Protein AF-A0A077DBM4-F1 (afdb_monomer_lite)

Structure (mmCIF, N/CA/C/O backbone):
data_AF-A0A077DBM4-F1
#
_entry.id   AF-A0A077DBM4-F1
#
loop_
_atom_site.group_PDB
_atom_site.id
_atom_site.type_symbol
_atom_site.label_atom_id
_atom_site.label_alt_id
_atom_site.label_comp_id
_atom_site.label_asym_id
_atom_site.label_entity_id
_atom_site.label_seq_id
_atom_site.pdbx_PDB_ins_code
_atom_site.Cartn_x
_atom_site.Cartn_y
_atom_site.Cartn_z
_atom_site.occupancy
_atom_site.B_iso_or_equiv
_atom_site.auth_seq_id
_atom_site.auth_comp_id
_atom_site.auth_asym_id
_atom_site.auth_atom_id
_atom_site.pdbx_PDB_model_num
ATOM 1 N N . MET A 1 1 ? -16.927 -3.237 23.937 1.00 49.03 1 MET A N 1
ATOM 2 C CA . MET A 1 1 ? -17.522 -3.534 22.614 1.00 49.03 1 MET A CA 1
ATOM 3 C C . MET A 1 1 ? -17.197 -2.363 21.703 1.00 49.03 1 MET A C 1
ATOM 5 O O . MET A 1 1 ? -17.452 -1.244 22.119 1.00 49.03 1 MET A O 1
ATOM 9 N N . LEU A 1 2 ? -16.592 -2.595 20.533 1.00 60.34 2 LEU A N 1
ATOM 10 C CA . LEU A 1 2 ? -16.416 -1.546 19.516 1.00 60.34 2 LEU A CA 1
ATOM 11 C C . LEU A 1 2 ? -17.793 -1.000 19.121 1.00 60.34 2 LEU A C 1
ATOM 13 O O . LEU A 1 2 ? -18.733 -1.793 18.986 1.00 60.34 2 LEU A O 1
ATOM 17 N N . SER A 1 3 ? -17.916 0.318 18.961 1.00 76.12 3 SER A N 1
ATOM 18 C CA . SER A 1 3 ? -19.178 0.924 18.536 1.00 76.12 3 SER A CA 1
ATOM 19 C C . SER A 1 3 ? -19.552 0.428 17.129 1.00 76.12 3 SER A C 1
ATOM 21 O O . SER A 1 3 ? -18.692 -0.001 16.354 1.00 76.12 3 SER A O 1
ATOM 23 N N . GLU A 1 4 ? -20.836 0.466 16.765 1.00 77.56 4 GLU A N 1
ATOM 24 C CA . GLU A 1 4 ? -21.266 0.108 15.400 1.00 77.56 4 GLU A CA 1
ATOM 25 C C . GLU A 1 4 ? -20.576 0.983 14.332 1.00 77.56 4 GLU A C 1
ATOM 27 O O . GLU A 1 4 ? -20.261 0.509 13.236 1.00 77.56 4 GLU A O 1
ATOM 32 N N . ALA A 1 5 ? -20.231 2.228 14.685 1.00 76.12 5 ALA A N 1
ATOM 33 C CA . ALA A 1 5 ? -19.431 3.114 13.847 1.00 76.12 5 ALA A CA 1
ATOM 34 C C . ALA A 1 5 ? -18.019 2.548 13.601 1.00 76.12 5 ALA A C 1
ATOM 36 O O . ALA A 1 5 ? -17.595 2.461 12.446 1.00 76.12 5 ALA A O 1
ATOM 37 N N . ASP A 1 6 ? -17.332 2.060 14.637 1.00 80.12 6 ASP A N 1
ATOM 38 C CA . ASP A 1 6 ? -15.977 1.500 14.515 1.00 80.12 6 ASP A CA 1
ATOM 39 C C . ASP A 1 6 ? -15.946 0.225 13.664 1.00 80.12 6 ASP A C 1
ATOM 41 O O . ASP A 1 6 ? -15.051 0.034 12.836 1.00 80.12 6 ASP A O 1
ATOM 45 N N . LYS A 1 7 ? -16.959 -0.642 13.807 1.00 83.75 7 LYS A N 1
ATOM 46 C CA . LYS A 1 7 ? -17.102 -1.842 12.963 1.00 83.75 7 LYS A CA 1
ATOM 47 C C . LYS A 1 7 ? -17.283 -1.470 11.491 1.00 83.75 7 LYS A C 1
ATOM 49 O O . LYS A 1 7 ? -16.699 -2.114 10.614 1.00 83.75 7 LYS A O 1
ATOM 54 N N . SER A 1 8 ? -18.064 -0.422 11.215 1.00 86.50 8 SER A N 1
ATOM 55 C CA . SER A 1 8 ? -18.288 0.065 9.851 1.00 86.50 8 SER A CA 1
ATOM 56 C C . SER A 1 8 ? -17.004 0.614 9.215 1.00 86.50 8 SER A C 1
ATOM 58 O O . SER A 1 8 ? -16.730 0.330 8.046 1.00 86.50 8 SER A O 1
ATOM 60 N N . LEU A 1 9 ? -16.177 1.328 9.987 1.00 85.81 9 LEU A N 1
ATOM 61 C CA . LEU A 1 9 ? -14.898 1.870 9.529 1.00 85.81 9 LEU A CA 1
ATOM 62 C C . LEU A 1 9 ? -13.864 0.758 9.307 1.00 85.81 9 LEU A C 1
ATOM 64 O O . LEU A 1 9 ? -13.176 0.754 8.286 1.00 85.81 9 LEU A O 1
ATOM 68 N N . LYS A 1 10 ? -13.810 -0.240 10.198 1.00 87.50 10 LYS A N 1
ATOM 69 C CA . LYS A 1 10 ? -12.949 -1.421 10.039 1.00 87.50 10 LYS A CA 1
ATOM 70 C C . LYS A 1 10 ? -13.285 -2.190 8.759 1.00 87.50 10 LYS A C 1
ATOM 72 O O . LYS A 1 10 ? -12.388 -2.556 8.001 1.00 87.50 10 LYS A O 1
ATOM 77 N N . ARG A 1 11 ? -14.578 -2.379 8.470 1.00 88.56 11 ARG A N 1
ATOM 78 C CA . ARG A 1 11 ? -15.049 -2.999 7.219 1.00 88.56 11 ARG A CA 1
ATOM 79 C C . ARG A 1 11 ? -14.641 -2.183 5.993 1.00 88.56 11 ARG A C 1
ATOM 81 O O . ARG A 1 11 ? -14.194 -2.758 5.007 1.00 88.56 11 ARG A O 1
ATOM 88 N N . GLN A 1 12 ? -14.768 -0.860 6.054 1.00 88.00 12 GLN A N 1
ATOM 89 C CA . GLN A 1 12 ? -14.339 0.028 4.973 1.00 88.00 12 GLN A CA 1
ATOM 90 C C . GLN A 1 12 ? -12.825 -0.058 4.713 1.00 88.00 12 GLN A C 1
ATOM 92 O O . GLN A 1 12 ? -12.415 -0.115 3.556 1.00 88.00 12 GLN A O 1
ATOM 97 N N . MET A 1 13 ? -11.999 -0.132 5.763 1.00 89.56 13 MET A N 1
ATOM 98 C CA . MET A 1 13 ? -10.549 -0.311 5.621 1.00 89.56 13 MET A CA 1
ATOM 99 C C . MET A 1 13 ? -10.191 -1.676 5.016 1.00 89.56 13 MET A C 1
ATOM 101 O O . MET A 1 13 ? -9.330 -1.764 4.143 1.00 89.56 13 MET A O 1
ATOM 105 N N . LEU A 1 14 ? -10.890 -2.740 5.421 1.00 86.81 14 LEU A N 1
ATOM 106 C CA . LEU A 1 14 ? -10.721 -4.070 4.833 1.00 86.81 14 LEU A CA 1
ATOM 107 C C . LEU A 1 14 ? -11.046 -4.066 3.331 1.00 86.81 14 LEU A C 1
ATOM 109 O O . LEU A 1 14 ? -10.284 -4.608 2.533 1.00 86.81 14 LEU A O 1
ATOM 113 N N . ILE A 1 15 ? -12.151 -3.420 2.945 1.00 88.00 15 ILE A N 1
ATOM 114 C CA . ILE A 1 15 ? -12.534 -3.263 1.536 1.00 88.00 15 ILE A CA 1
ATOM 115 C C . ILE A 1 15 ? -11.449 -2.498 0.776 1.00 88.00 15 ILE A C 1
ATOM 117 O O . ILE A 1 15 ? -11.085 -2.925 -0.313 1.00 88.00 15 ILE A O 1
ATOM 121 N N . LEU A 1 16 ? -10.896 -1.421 1.345 1.00 86.69 16 LEU A N 1
ATOM 122 C CA . LEU A 1 16 ? -9.796 -0.678 0.722 1.00 86.69 16 LEU A CA 1
ATOM 123 C C . LEU A 1 16 ? -8.566 -1.558 0.483 1.00 86.69 16 LEU A C 1
ATOM 125 O O . LEU A 1 16 ? -8.025 -1.535 -0.619 1.00 86.69 16 LEU A O 1
ATOM 129 N N . TYR A 1 17 ? -8.156 -2.369 1.463 1.00 86.81 17 TYR A N 1
ATOM 130 C CA . TYR A 1 17 ? -7.022 -3.279 1.291 1.00 86.81 17 TYR A CA 1
ATOM 131 C C . TYR A 1 17 ? -7.266 -4.327 0.200 1.00 86.81 17 TYR A C 1
ATOM 133 O O . TYR A 1 17 ? -6.387 -4.541 -0.632 1.00 86.81 17 TYR A O 1
ATOM 141 N N . ILE A 1 18 ? -8.444 -4.960 0.176 1.00 83.50 18 ILE A N 1
ATOM 142 C CA . ILE A 1 18 ? -8.779 -5.991 -0.822 1.00 83.50 18 ILE A CA 1
ATOM 143 C C . ILE A 1 18 ? -8.909 -5.372 -2.217 1.00 83.50 18 ILE A C 1
ATOM 145 O O . ILE A 1 18 ? -8.351 -5.885 -3.186 1.00 83.50 18 ILE A O 1
ATOM 149 N N . ALA A 1 19 ? -9.625 -4.253 -2.323 1.00 82.38 19 ALA A N 1
ATOM 150 C CA . ALA A 1 19 ? -9.863 -3.586 -3.594 1.00 82.38 19 ALA A CA 1
ATOM 151 C C . ALA A 1 19 ? -8.561 -3.022 -4.188 1.00 82.38 19 ALA A C 1
ATOM 153 O O . ALA A 1 19 ? -8.395 -3.036 -5.404 1.00 82.38 19 ALA A O 1
ATOM 154 N N . TYR A 1 20 ? -7.612 -2.596 -3.350 1.00 79.25 20 TYR A N 1
ATOM 155 C CA . TYR A 1 20 ? -6.313 -2.113 -3.814 1.00 79.25 20 TYR A CA 1
ATOM 156 C C . TYR A 1 20 ? -5.497 -3.202 -4.519 1.00 79.25 20 TYR A C 1
ATOM 158 O O . TYR A 1 20 ? -4.953 -2.944 -5.590 1.00 79.25 20 TYR A O 1
ATOM 166 N N . ILE A 1 21 ? -5.477 -4.430 -3.981 1.00 71.56 21 ILE A N 1
ATOM 167 C CA . ILE A 1 21 ? -4.794 -5.573 -4.616 1.00 71.56 21 ILE A CA 1
ATOM 168 C C . ILE A 1 21 ? -5.357 -5.827 -6.024 1.00 71.56 21 ILE A C 1
ATOM 170 O O . ILE A 1 21 ? -4.594 -6.068 -6.957 1.00 71.56 21 ILE A O 1
ATOM 174 N N . GLY A 1 22 ? -6.681 -5.737 -6.193 1.00 63.22 22 GLY A N 1
ATOM 175 C CA . GLY A 1 22 ? -7.351 -6.003 -7.471 1.00 63.22 22 GLY A CA 1
ATOM 176 C C . GLY A 1 22 ? -7.166 -4.926 -8.547 1.00 63.22 22 GLY A C 1
ATOM 177 O O . GLY A 1 22 ? -7.384 -5.210 -9.721 1.00 63.22 22 GLY A O 1
ATOM 178 N N . VAL A 1 23 ? -6.771 -3.701 -8.175 1.00 64.44 23 VAL A N 1
ATOM 179 C CA . VAL A 1 23 ? -6.746 -2.526 -9.076 1.00 64.44 23 VAL A CA 1
ATOM 180 C C . VAL A 1 23 ? -5.332 -1.971 -9.298 1.00 64.44 23 VAL A C 1
ATOM 182 O O . VAL A 1 23 ? -5.155 -0.975 -10.002 1.00 64.44 23 VAL A O 1
ATOM 185 N N . LEU A 1 24 ? -4.299 -2.647 -8.784 1.00 63.56 24 LEU A N 1
ATOM 186 C CA . LEU A 1 24 ? -2.888 -2.266 -8.953 1.00 63.56 24 LEU A CA 1
ATOM 187 C C . LEU A 1 24 ? -2.462 -2.022 -10.412 1.00 63.56 24 LEU A C 1
ATOM 189 O O . LEU A 1 24 ? -1.471 -1.342 -10.657 1.00 63.56 24 LEU A O 1
ATOM 193 N N . THR A 1 25 ? -3.221 -2.543 -11.372 1.00 53.94 25 THR A N 1
ATOM 194 C CA . THR A 1 25 ? -2.964 -2.456 -12.810 1.00 53.94 25 THR A CA 1
ATOM 195 C C . THR A 1 25 ? -3.731 -1.347 -13.540 1.00 53.94 25 THR A C 1
ATOM 197 O O . THR A 1 25 ? -3.418 -1.095 -14.699 1.00 53.94 25 THR A O 1
ATOM 200 N N . MET A 1 26 ? -4.720 -0.684 -12.918 1.00 53.81 26 MET A N 1
ATOM 201 C CA . MET A 1 26 ? -5.694 0.157 -13.649 1.00 53.81 26 MET A CA 1
ATOM 202 C C . MET A 1 26 ? -5.962 1.555 -13.060 1.00 53.81 26 MET A C 1
ATOM 204 O O . MET A 1 26 ? -6.630 2.354 -13.715 1.00 53.81 26 MET A O 1
ATOM 208 N N . GLY A 1 27 ? -5.463 1.917 -11.868 1.00 60.03 27 GLY A N 1
ATOM 209 C CA . GLY A 1 27 ? -5.709 3.280 -11.367 1.00 60.03 27 GLY A CA 1
ATOM 210 C C . GLY A 1 27 ? -5.345 3.573 -9.915 1.00 60.03 27 GLY A C 1
ATOM 211 O O . GLY A 1 27 ? -6.224 3.870 -9.103 1.00 60.03 27 GLY A O 1
ATOM 212 N N . SER A 1 28 ? -4.049 3.601 -9.595 1.00 69.75 28 SER A N 1
ATOM 213 C CA . SER A 1 28 ? -3.537 3.948 -8.256 1.00 69.75 28 SER A CA 1
ATOM 214 C C . SER A 1 28 ? -3.991 5.337 -7.769 1.00 69.75 28 SER A C 1
ATOM 216 O O . SER A 1 28 ? -4.166 5.549 -6.571 1.00 69.75 28 SER A O 1
ATOM 218 N N . PHE A 1 29 ? -4.263 6.275 -8.686 1.00 78.50 29 PHE A N 1
ATOM 219 C CA . PHE A 1 29 ? -4.735 7.627 -8.358 1.00 78.50 29 PHE A CA 1
ATOM 220 C C . PHE A 1 29 ? -6.138 7.664 -7.742 1.00 78.50 29 PHE A C 1
ATOM 222 O O . PHE A 1 29 ? -6.367 8.420 -6.800 1.00 78.50 29 PHE A O 1
ATOM 229 N N . ILE A 1 30 ? -7.074 6.839 -8.225 1.00 82.31 30 ILE A N 1
ATOM 230 C CA . ILE A 1 30 ? -8.444 6.803 -7.686 1.00 82.31 30 ILE A CA 1
ATOM 231 C C . ILE A 1 30 ? -8.406 6.330 -6.231 1.00 82.31 30 ILE A C 1
ATOM 233 O O . ILE A 1 30 ? -9.026 6.939 -5.359 1.00 82.31 30 ILE A O 1
ATOM 237 N N . PHE A 1 31 ? -7.615 5.293 -5.948 1.00 82.19 31 PHE A N 1
ATOM 238 C CA . PHE A 1 31 ? -7.416 4.793 -4.588 1.00 82.19 31 PHE A CA 1
ATOM 239 C C . PHE A 1 31 ? -6.793 5.826 -3.667 1.00 82.19 31 PHE A C 1
ATOM 241 O O . PHE A 1 31 ? -7.200 5.935 -2.513 1.00 82.19 31 PHE A O 1
ATOM 248 N N . LEU A 1 32 ? -5.848 6.608 -4.180 1.00 86.25 32 LEU A N 1
ATOM 249 C CA . LEU A 1 32 ? -5.238 7.694 -3.435 1.00 86.25 32 LEU A CA 1
ATOM 250 C C . LEU A 1 32 ? -6.295 8.731 -3.025 1.00 86.25 32 LEU A C 1
ATOM 252 O O . LEU A 1 32 ? -6.410 9.061 -1.846 1.00 86.25 32 LEU A O 1
ATOM 256 N N . ILE A 1 33 ? -7.127 9.175 -3.973 1.00 88.31 33 ILE A N 1
ATOM 257 C CA . ILE A 1 33 ? -8.221 10.127 -3.726 1.00 88.31 33 ILE A CA 1
ATOM 258 C C . ILE A 1 33 ? -9.181 9.580 -2.664 1.00 88.31 33 ILE A C 1
ATOM 260 O O . ILE A 1 33 ? -9.454 10.254 -1.667 1.00 88.31 33 ILE A O 1
ATOM 264 N N . VAL A 1 34 ? -9.658 8.343 -2.838 1.00 88.88 34 VAL A N 1
ATOM 265 C CA . VAL A 1 34 ? -10.559 7.693 -1.877 1.00 88.88 34 VAL A CA 1
ATOM 266 C C . VAL A 1 34 ? -9.901 7.596 -0.500 1.00 88.88 34 VAL A C 1
ATOM 268 O O . VAL A 1 34 ? -10.535 7.925 0.501 1.00 88.88 34 VAL A O 1
ATOM 271 N N . ALA A 1 35 ? -8.625 7.218 -0.427 1.00 89.00 35 ALA A N 1
ATOM 272 C CA . ALA A 1 35 ? -7.910 7.095 0.835 1.00 89.00 35 ALA A CA 1
ATOM 273 C C . ALA A 1 35 ? -7.786 8.438 1.570 1.00 89.00 35 ALA A C 1
ATOM 275 O O . ALA A 1 35 ? -8.009 8.494 2.779 1.00 89.00 35 ALA A O 1
ATOM 276 N N . TYR A 1 36 ? -7.528 9.541 0.860 1.00 92.19 36 TYR A N 1
ATOM 277 C CA . TYR A 1 36 ? -7.508 10.879 1.461 1.00 92.19 36 TYR A CA 1
ATOM 278 C C . TYR A 1 36 ? -8.883 11.331 1.968 1.00 92.19 36 TYR A C 1
ATOM 280 O O . TYR A 1 36 ? -8.964 11.962 3.026 1.00 92.19 36 TYR A O 1
ATOM 288 N N . PHE A 1 37 ? -9.969 10.991 1.267 1.00 92.25 37 PHE A N 1
ATOM 289 C CA . PHE A 1 37 ? -11.322 11.238 1.775 1.00 92.25 37 PHE A CA 1
ATOM 290 C C . PHE A 1 37 ? -11.613 10.413 3.033 1.00 92.25 37 PHE A C 1
ATOM 292 O O . PHE A 1 37 ? -12.151 10.935 4.010 1.00 92.25 37 PHE A O 1
ATOM 299 N N . MET A 1 38 ? -11.215 9.142 3.034 1.00 88.62 38 MET A N 1
ATOM 300 C CA . MET A 1 38 ? -11.439 8.207 4.139 1.00 88.62 38 MET A CA 1
ATOM 301 C C . MET A 1 38 ? -10.592 8.537 5.365 1.00 88.62 38 MET A C 1
ATOM 303 O O . MET A 1 38 ? -11.066 8.391 6.490 1.00 88.62 38 MET A O 1
ATOM 307 N N . ARG A 1 39 ? -9.400 9.108 5.166 1.00 90.62 39 ARG A N 1
ATOM 308 C CA . ARG A 1 39 ? -8.538 9.605 6.243 1.00 90.62 39 ARG A CA 1
ATOM 309 C C . ARG A 1 39 ? -9.266 10.573 7.169 1.00 90.62 39 ARG A C 1
ATOM 311 O O . ARG A 1 39 ? -9.098 10.496 8.379 1.00 90.62 39 ARG A O 1
ATOM 318 N N . ARG A 1 40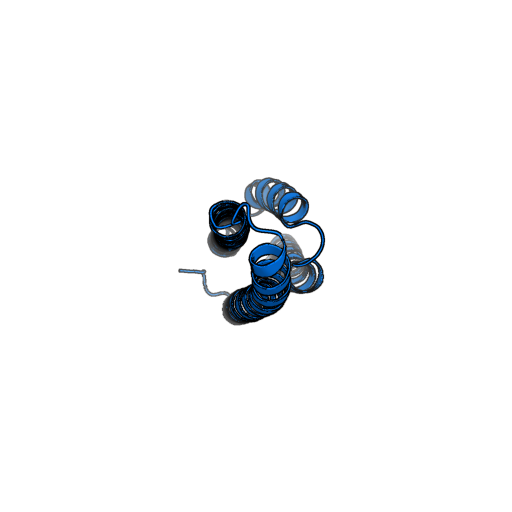 ? -10.120 11.449 6.626 1.00 89.38 40 ARG A N 1
ATOM 319 C CA . ARG A 1 40 ? -10.906 12.397 7.436 1.00 89.38 40 ARG A CA 1
ATOM 320 C C . ARG A 1 40 ? -11.896 11.698 8.370 1.00 89.38 40 ARG A C 1
ATOM 322 O O . ARG A 1 40 ? -12.162 12.226 9.439 1.00 89.38 40 ARG A O 1
ATOM 329 N N . LYS A 1 41 ? -12.419 10.533 7.973 1.00 87.12 41 LYS A N 1
ATOM 330 C CA . LYS A 1 41 ? -13.376 9.734 8.757 1.00 87.12 41 LYS A CA 1
ATOM 331 C C . LYS A 1 41 ? -12.706 8.838 9.799 1.00 87.12 41 LYS A C 1
ATOM 333 O O . LYS A 1 41 ? -13.368 8.414 10.733 1.00 87.12 41 LYS A O 1
ATOM 338 N N . MET A 1 42 ? -11.428 8.518 9.604 1.00 87.25 42 MET A N 1
ATOM 339 C CA . MET A 1 42 ? -10.665 7.599 10.456 1.00 87.25 42 MET A CA 1
ATOM 340 C C . MET A 1 42 ?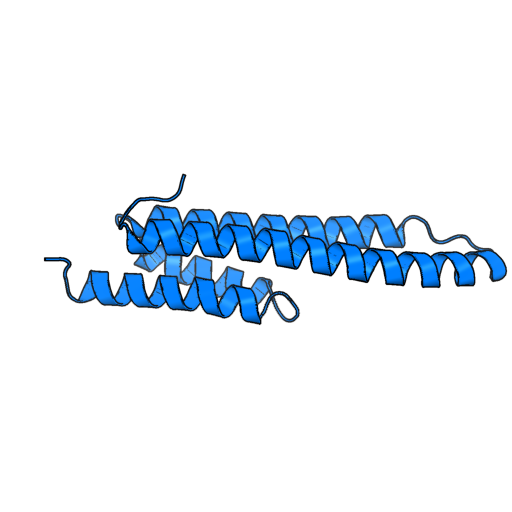 -9.766 8.321 11.467 1.00 87.25 42 MET A C 1
ATOM 342 O O . MET A 1 42 ? -9.076 7.651 12.231 1.00 87.25 42 MET A O 1
ATOM 346 N N . LYS A 1 43 ? -9.763 9.660 11.478 1.00 85.81 43 LYS A N 1
ATOM 347 C CA . LYS A 1 43 ? -9.013 10.468 12.450 1.00 85.81 43 LYS A CA 1
ATOM 348 C C . LYS A 1 43 ? -9.356 10.088 13.888 1.00 85.81 43 LYS A C 1
ATOM 350 O O . LYS A 1 43 ? -10.511 9.796 14.175 1.00 85.81 43 LYS A O 1
ATOM 355 N N . GLU A 1 44 ? -8.350 10.124 14.759 1.00 85.75 44 GLU A N 1
ATOM 356 C CA . GLU A 1 44 ? -8.465 9.816 16.196 1.00 85.75 44 GLU A CA 1
ATOM 357 C C . GLU A 1 44 ? -8.888 8.365 16.495 1.00 85.75 44 GLU A C 1
ATOM 359 O O . GLU A 1 44 ? -9.206 8.014 17.629 1.00 85.75 44 GLU A O 1
ATOM 364 N N . THR A 1 45 ? -8.843 7.487 15.488 1.00 87.19 45 THR A N 1
ATOM 365 C CA . THR A 1 45 ? -9.071 6.046 15.644 1.00 87.19 45 THR A CA 1
ATOM 366 C C . THR A 1 45 ? -7.793 5.264 15.351 1.00 87.19 45 THR A C 1
ATOM 368 O O . THR A 1 45 ? -6.890 5.749 14.668 1.00 87.19 45 THR A O 1
ATOM 371 N N . ILE A 1 46 ? -7.737 3.997 15.774 1.00 84.19 46 ILE A N 1
ATOM 372 C CA . ILE A 1 46 ? -6.637 3.075 15.423 1.00 84.19 46 ILE A CA 1
ATOM 373 C C . ILE A 1 46 ? -6.474 2.968 13.892 1.00 84.19 46 ILE A C 1
ATOM 375 O O . ILE A 1 46 ? -5.365 2.790 13.387 1.00 84.19 46 ILE A O 1
ATOM 379 N N . LEU A 1 47 ? -7.560 3.162 13.135 1.00 89.06 47 LEU A N 1
ATOM 380 C CA . LEU A 1 47 ? -7.576 3.117 11.673 1.00 89.06 47 LEU A CA 1
ATOM 381 C C . LEU A 1 47 ? -6.863 4.309 11.020 1.00 89.06 47 LEU A C 1
ATOM 383 O O . LEU A 1 47 ? -6.531 4.227 9.839 1.00 89.06 47 LEU A O 1
ATOM 387 N N . GLU A 1 48 ? -6.574 5.385 11.760 1.00 90.69 48 GLU A N 1
ATOM 388 C CA . GLU A 1 48 ? -5.759 6.495 11.258 1.00 90.69 48 GLU A CA 1
ATOM 389 C C . GLU A 1 48 ? -4.357 6.017 10.856 1.00 90.69 48 GLU A C 1
ATOM 391 O O . GLU A 1 48 ? -3.840 6.387 9.799 1.00 90.69 48 GLU A O 1
ATOM 396 N N . SER A 1 49 ? -3.762 5.135 11.662 1.00 91.00 49 SER A N 1
ATOM 397 C CA . SER A 1 49 ? -2.470 4.522 11.342 1.00 91.00 49 SER A CA 1
ATOM 398 C C . SER A 1 49 ? -2.560 3.677 10.065 1.00 91.00 49 SER A C 1
ATOM 400 O O . SER A 1 49 ? -1.741 3.827 9.159 1.00 91.00 49 SER A O 1
ATOM 402 N N . HIS A 1 50 ? -3.621 2.875 9.932 1.00 91.81 50 HIS A N 1
ATOM 403 C CA . HIS A 1 50 ? -3.876 2.037 8.762 1.00 91.81 50 HIS A CA 1
ATOM 404 C C . HIS A 1 50 ? -4.029 2.841 7.475 1.00 91.81 50 HIS A C 1
ATOM 406 O O . HIS A 1 50 ? -3.411 2.502 6.464 1.00 91.81 50 HIS A O 1
ATOM 412 N N . ILE A 1 51 ? -4.832 3.907 7.495 1.00 91.88 51 ILE A N 1
ATOM 413 C CA . ILE A 1 51 ? -5.075 4.716 6.300 1.00 91.88 51 ILE A CA 1
ATOM 414 C C . ILE A 1 51 ? -3.849 5.551 5.920 1.00 91.88 51 ILE A C 1
ATOM 416 O O . ILE A 1 51 ? -3.546 5.664 4.735 1.00 91.88 51 ILE A O 1
ATOM 420 N N . ASN A 1 52 ? -3.096 6.075 6.894 1.00 92.81 52 ASN A N 1
ATOM 421 C CA . ASN A 1 52 ? -1.844 6.789 6.624 1.00 92.81 52 ASN A CA 1
ATOM 422 C C . ASN A 1 52 ? -0.810 5.851 5.994 1.00 92.81 52 ASN A C 1
ATOM 424 O O . ASN A 1 52 ? -0.211 6.172 4.969 1.00 92.81 52 ASN A O 1
ATOM 428 N N . TRP A 1 53 ? -0.653 4.660 6.565 1.00 92.31 53 TRP A N 1
ATOM 429 C CA . TRP A 1 53 ? 0.248 3.639 6.051 1.00 92.31 53 TRP A CA 1
ATOM 430 C C . TRP A 1 53 ? -0.153 3.152 4.650 1.00 92.31 53 TRP A C 1
ATOM 432 O O . TRP A 1 53 ? 0.700 2.944 3.780 1.00 92.31 53 TRP A O 1
ATOM 442 N N . PHE A 1 54 ? -1.459 3.016 4.401 1.00 89.88 54 PHE A N 1
ATOM 443 C CA . PHE A 1 54 ? -1.996 2.694 3.083 1.00 89.88 54 PHE A CA 1
ATOM 444 C C . PHE A 1 54 ? -1.644 3.788 2.070 1.00 89.88 54 PHE A C 1
ATOM 446 O O . PHE A 1 54 ? -1.051 3.481 1.042 1.00 89.88 54 PHE A O 1
ATOM 453 N N . ILE A 1 55 ? -1.908 5.060 2.389 1.00 91.31 55 ILE A N 1
ATOM 454 C CA . ILE A 1 55 ? -1.568 6.210 1.534 1.00 91.31 55 ILE A CA 1
ATOM 455 C C . ILE A 1 55 ? -0.074 6.220 1.186 1.00 91.31 55 ILE A C 1
ATOM 457 O O . ILE A 1 55 ? 0.274 6.361 0.014 1.00 91.31 55 ILE A O 1
ATOM 461 N N . THR A 1 56 ? 0.809 6.022 2.169 1.00 91.06 56 THR A N 1
ATOM 462 C CA . THR A 1 56 ? 2.260 5.944 1.935 1.00 91.06 56 THR A CA 1
ATOM 463 C C . THR A 1 56 ? 2.620 4.808 0.981 1.00 91.06 56 THR A C 1
ATOM 465 O O . THR A 1 56 ? 3.418 5.005 0.069 1.00 91.06 56 THR A O 1
ATOM 468 N N . THR A 1 57 ? 1.997 3.639 1.141 1.00 88.50 57 THR A N 1
ATOM 469 C CA . THR A 1 57 ? 2.233 2.483 0.263 1.00 88.50 57 THR A CA 1
ATOM 470 C C . THR A 1 57 ? 1.793 2.772 -1.174 1.00 88.50 57 THR A C 1
ATOM 472 O O . THR A 1 57 ? 2.526 2.464 -2.111 1.00 88.50 57 THR A O 1
ATOM 475 N N . VAL A 1 58 ? 0.639 3.421 -1.366 1.00 87.38 58 VAL A N 1
ATOM 476 C CA . VAL A 1 58 ? 0.173 3.824 -2.704 1.00 87.38 58 VAL A CA 1
ATOM 477 C C . VAL A 1 58 ? 1.144 4.826 -3.340 1.00 87.38 58 VAL A C 1
ATOM 479 O O . VAL A 1 58 ? 1.488 4.690 -4.513 1.00 87.38 58 VAL A O 1
ATOM 482 N N . TRP A 1 59 ? 1.640 5.802 -2.572 1.00 89.31 59 TRP A N 1
ATOM 483 C CA . TRP A 1 59 ? 2.644 6.756 -3.051 1.00 89.31 59 TRP A CA 1
ATOM 484 C C . TRP A 1 59 ? 3.973 6.097 -3.415 1.00 89.31 59 TRP A C 1
ATOM 486 O O . TRP A 1 59 ? 4.556 6.458 -4.433 1.00 89.31 59 TRP A O 1
ATOM 496 N N . GLN A 1 60 ? 4.440 5.125 -2.629 1.00 87.62 60 GLN A N 1
ATOM 497 C CA . GLN A 1 60 ? 5.650 4.360 -2.942 1.00 87.62 60 GLN A CA 1
ATOM 498 C C . GLN A 1 60 ? 5.500 3.626 -4.275 1.00 87.62 60 GLN A C 1
ATOM 500 O O . GLN A 1 60 ? 6.364 3.748 -5.138 1.00 87.62 60 GLN A O 1
ATOM 505 N N . VAL A 1 61 ? 4.380 2.927 -4.482 1.00 84.56 61 VAL A N 1
ATOM 506 C CA . VAL A 1 61 ? 4.104 2.219 -5.742 1.00 84.56 61 VAL A CA 1
ATOM 507 C C . VAL A 1 61 ? 4.036 3.189 -6.922 1.00 84.56 61 VAL A C 1
ATOM 509 O O . VAL A 1 61 ? 4.643 2.930 -7.961 1.00 84.56 61 VAL A O 1
ATOM 512 N N . LEU A 1 62 ? 3.362 4.333 -6.766 1.00 85.56 62 LEU A N 1
ATOM 513 C CA . LEU A 1 62 ? 3.333 5.380 -7.791 1.00 85.56 62 LEU A CA 1
ATOM 514 C C . LEU A 1 62 ? 4.738 5.906 -8.105 1.00 85.56 62 LEU A C 1
ATOM 516 O O . LEU A 1 62 ? 5.106 5.986 -9.274 1.00 85.56 62 LEU A O 1
ATOM 520 N N . ALA A 1 63 ? 5.534 6.222 -7.084 1.00 87.25 63 ALA A N 1
ATOM 521 C CA . ALA A 1 63 ? 6.894 6.718 -7.255 1.00 87.25 63 ALA A CA 1
ATOM 522 C C . ALA A 1 63 ? 7.778 5.702 -7.992 1.00 87.25 63 ALA A C 1
ATOM 524 O O . ALA A 1 63 ? 8.459 6.076 -8.944 1.00 87.25 63 ALA A O 1
ATOM 525 N N . PHE A 1 64 ? 7.717 4.418 -7.621 1.00 84.69 64 PHE A N 1
ATOM 526 C CA . PHE A 1 64 ? 8.441 3.359 -8.328 1.00 84.69 64 PHE A CA 1
ATOM 527 C C . PHE A 1 64 ? 7.971 3.199 -9.775 1.00 84.69 64 PHE A C 1
ATOM 529 O O . PHE A 1 64 ? 8.803 3.020 -10.660 1.00 84.69 64 PHE A O 1
ATOM 536 N N . THR A 1 65 ? 6.668 3.325 -10.033 1.00 80.94 65 THR A N 1
ATOM 537 C CA . THR A 1 65 ? 6.113 3.250 -11.393 1.00 80.94 65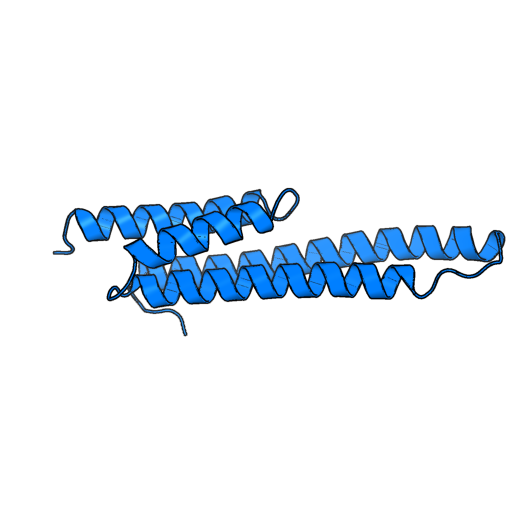 THR A CA 1
ATOM 538 C C . THR A 1 65 ? 6.647 4.384 -12.270 1.00 80.94 65 THR A C 1
ATOM 540 O O . 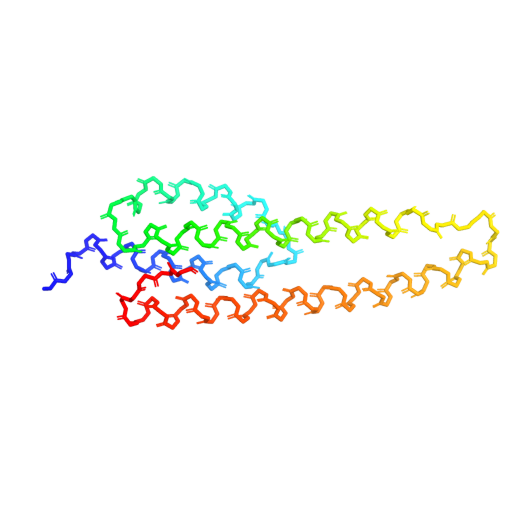THR A 1 65 ? 7.148 4.137 -13.366 1.00 80.94 65 THR A O 1
ATOM 543 N N . PHE A 1 66 ? 6.597 5.628 -11.782 1.00 84.06 66 PHE A N 1
ATOM 544 C CA . PHE A 1 66 ? 7.124 6.781 -12.517 1.00 84.06 66 PHE A CA 1
ATOM 545 C C . PHE A 1 66 ? 8.642 6.711 -12.697 1.00 84.06 66 PHE A C 1
ATOM 547 O O . PHE A 1 66 ? 9.139 7.010 -13.781 1.00 84.06 66 PHE A O 1
ATOM 554 N N . LEU A 1 67 ? 9.376 6.281 -11.667 1.00 85.56 67 LEU A N 1
ATOM 555 C CA . LEU A 1 67 ? 10.824 6.110 -11.739 1.00 85.56 67 LEU A CA 1
ATOM 556 C C . LEU A 1 67 ? 11.211 5.050 -12.776 1.00 85.56 67 LEU A C 1
ATOM 558 O O . LEU A 1 67 ? 12.108 5.288 -13.579 1.00 85.56 67 LEU A O 1
ATOM 562 N N . ALA A 1 68 ? 10.514 3.911 -12.802 1.00 80.19 68 ALA A N 1
ATOM 563 C CA . ALA A 1 68 ? 10.747 2.863 -13.790 1.00 80.19 68 ALA A CA 1
ATOM 564 C C . ALA A 1 68 ? 10.498 3.373 -15.217 1.00 80.19 68 ALA A C 1
ATOM 566 O O . ALA A 1 68 ? 11.346 3.181 -16.086 1.00 80.19 68 ALA A O 1
ATOM 567 N N . GLN A 1 69 ? 9.388 4.082 -15.450 1.00 78.81 69 GLN A N 1
ATOM 568 C CA . GLN A 1 69 ? 9.080 4.659 -16.761 1.00 78.81 69 GLN A CA 1
ATOM 569 C C . GLN A 1 69 ? 10.144 5.672 -17.206 1.00 78.81 69 GLN A C 1
ATOM 571 O O . GLN A 1 69 ? 10.596 5.636 -18.351 1.00 78.81 69 GLN A O 1
ATOM 576 N N . PHE A 1 70 ? 10.566 6.555 -16.298 1.00 82.44 70 PHE A N 1
ATOM 577 C CA . PHE A 1 70 ? 11.599 7.551 -16.568 1.00 82.44 70 PHE A CA 1
ATOM 578 C C . PHE A 1 70 ? 12.930 6.893 -16.951 1.00 82.44 70 PHE A C 1
ATOM 580 O O . PHE A 1 70 ? 13.507 7.226 -17.989 1.00 82.44 70 PHE A O 1
ATOM 587 N N . LEU A 1 71 ? 13.382 5.913 -16.161 1.00 80.06 71 LEU A N 1
ATOM 588 C CA . LEU A 1 71 ? 14.613 5.174 -16.434 1.00 80.06 71 LEU A CA 1
ATOM 589 C C . LEU A 1 71 ? 14.538 4.449 -17.780 1.00 80.06 71 LEU A C 1
ATOM 591 O O . LEU A 1 71 ? 15.459 4.583 -18.575 1.00 80.06 71 LEU A O 1
ATOM 595 N N . MET A 1 72 ? 13.429 3.774 -18.088 1.00 74.62 72 MET A N 1
ATOM 596 C CA . MET A 1 72 ? 13.255 3.089 -19.375 1.00 74.62 72 MET A CA 1
ATOM 597 C C . MET A 1 72 ? 13.312 4.040 -20.570 1.00 74.62 72 MET A C 1
ATOM 599 O O . MET A 1 72 ? 13.977 3.749 -21.561 1.00 74.62 72 MET A O 1
ATOM 603 N N . SER A 1 73 ? 12.659 5.200 -20.472 1.00 72.25 73 SER A N 1
ATOM 604 C CA . SER A 1 73 ? 12.671 6.197 -21.550 1.00 72.25 73 SER A CA 1
ATOM 605 C C . SER A 1 73 ? 14.043 6.844 -21.783 1.00 72.25 73 SER A C 1
ATOM 607 O O . SER A 1 73 ? 14.291 7.365 -22.865 1.00 72.25 73 SER A O 1
ATOM 609 N N . SER A 1 74 ? 14.946 6.790 -20.798 1.00 72.19 74 SER A N 1
ATOM 610 C CA . SER A 1 74 ? 16.241 7.481 -20.845 1.00 72.19 74 SER A CA 1
ATOM 611 C C . SER A 1 74 ? 17.342 6.708 -21.590 1.00 72.19 74 SER A C 1
ATOM 613 O O . SER A 1 74 ? 18.412 7.264 -21.816 1.00 72.19 74 SER A O 1
ATOM 615 N N . PHE A 1 75 ? 17.109 5.446 -21.980 1.00 67.19 75 PHE A N 1
ATOM 616 C CA . PHE A 1 75 ? 18.136 4.567 -22.568 1.00 67.19 75 PHE A CA 1
ATOM 617 C C . PHE A 1 75 ? 17.823 4.084 -23.998 1.00 67.19 75 PHE A C 1
ATOM 619 O O . PHE A 1 75 ? 18.362 3.061 -24.414 1.00 67.19 75 PHE A O 1
ATOM 626 N N . VAL A 1 76 ? 16.979 4.786 -24.767 1.00 67.88 76 VAL A N 1
ATOM 627 C CA . VAL A 1 76 ? 16.646 4.399 -26.155 1.00 67.88 76 VAL A CA 1
ATOM 628 C C . VAL A 1 76 ? 17.765 4.832 -27.124 1.00 67.88 76 VAL A C 1
ATOM 630 O O . VAL A 1 76 ? 18.008 6.031 -27.257 1.00 67.88 76 VAL A O 1
ATOM 633 N N . PRO A 1 77 ? 18.471 3.903 -27.796 1.00 66.12 77 PRO A N 1
ATOM 634 C CA . PRO A 1 77 ? 19.519 4.231 -28.768 1.00 66.12 77 PRO A CA 1
ATOM 635 C C . PRO A 1 77 ? 18.916 4.640 -30.118 1.00 66.12 77 PRO A C 1
ATOM 637 O O . PRO A 1 77 ? 17.864 4.135 -30.477 1.00 66.12 77 PRO A O 1
ATOM 640 N N . ASN A 1 78 ? 19.612 5.481 -30.893 1.00 70.38 78 ASN A N 1
ATOM 641 C CA . ASN A 1 78 ? 19.160 5.965 -32.214 1.00 70.38 78 ASN A CA 1
ATOM 642 C C . ASN A 1 78 ? 19.328 4.949 -33.368 1.00 70.38 78 ASN A C 1
ATOM 644 O O . ASN A 1 78 ? 19.044 5.272 -34.521 1.00 70.38 78 ASN A O 1
ATOM 648 N N . ASP A 1 79 ? 19.841 3.749 -33.086 1.00 76.94 79 ASP A N 1
ATOM 649 C CA . ASP A 1 79 ? 20.139 2.734 -34.097 1.00 76.94 79 ASP A CA 1
ATOM 650 C C . ASP A 1 79 ? 19.034 1.669 -34.136 1.00 76.94 79 ASP A C 1
ATOM 652 O O . ASP A 1 79 ? 18.849 0.923 -33.172 1.00 76.94 79 ASP A O 1
ATOM 656 N N . ALA A 1 80 ? 18.355 1.518 -35.277 1.00 70.88 80 ALA A N 1
ATOM 657 C CA . ALA A 1 80 ? 17.180 0.649 -35.439 1.00 70.88 80 ALA A CA 1
ATOM 658 C C . ALA A 1 80 ? 17.396 -0.830 -35.033 1.00 70.88 80 ALA A C 1
ATOM 660 O O . ALA A 1 80 ? 16.488 -1.486 -34.517 1.00 70.88 80 ALA A O 1
ATOM 661 N N . SER A 1 81 ? 18.601 -1.386 -35.223 1.00 72.50 81 SER A N 1
ATOM 662 C CA . SER A 1 81 ? 18.917 -2.751 -34.768 1.00 72.50 81 SER A CA 1
ATOM 663 C C . SER A 1 81 ? 19.004 -2.848 -33.242 1.00 72.50 81 SER A C 1
ATOM 665 O O . SER A 1 81 ? 18.605 -3.860 -32.663 1.00 72.50 81 SER A O 1
ATOM 667 N N . VAL A 1 82 ? 19.484 -1.788 -32.589 1.00 69.94 82 VAL A N 1
ATOM 668 C CA . VAL A 1 82 ? 19.591 -1.688 -31.131 1.00 69.94 82 VAL A CA 1
ATOM 669 C C . VAL A 1 82 ? 18.228 -1.348 -30.518 1.00 69.94 82 VAL A C 1
ATOM 671 O O . VAL A 1 82 ? 17.894 -1.885 -29.467 1.00 69.94 82 VAL A O 1
ATOM 674 N N . GLU A 1 83 ? 17.381 -0.577 -31.206 1.00 68.69 83 GLU A N 1
ATOM 675 C CA . GLU A 1 83 ? 15.993 -0.305 -30.799 1.00 68.69 83 GLU A CA 1
ATOM 676 C C . GLU A 1 83 ? 15.153 -1.588 -30.661 1.00 68.69 83 GLU A C 1
ATOM 678 O O . GLU A 1 83 ? 14.405 -1.744 -29.692 1.00 68.69 83 GLU A O 1
ATOM 683 N N . SER A 1 84 ? 15.293 -2.553 -31.580 1.00 70.38 84 SER A N 1
ATOM 684 C CA . SER A 1 84 ? 14.561 -3.833 -31.497 1.00 70.38 84 SER A CA 1
ATOM 685 C C . SER A 1 84 ? 14.987 -4.693 -30.290 1.00 70.38 84 SER A C 1
ATOM 687 O O . SER A 1 84 ? 14.164 -5.323 -29.617 1.00 70.38 84 SER A O 1
ATOM 689 N N . LEU A 1 85 ? 16.280 -4.671 -29.952 1.00 69.81 85 LEU A N 1
ATOM 690 C CA . LEU A 1 85 ? 16.823 -5.380 -28.794 1.00 69.81 85 LEU A CA 1
ATOM 691 C C . LEU A 1 85 ? 16.446 -4.668 -27.485 1.00 69.81 85 LEU A C 1
ATOM 693 O O . LEU A 1 85 ? 16.067 -5.309 -26.506 1.00 69.81 85 LEU A O 1
ATOM 697 N N . VAL A 1 86 ? 16.487 -3.334 -27.476 1.00 70.12 86 VAL A N 1
ATOM 698 C CA . VAL A 1 86 ? 16.117 -2.512 -26.318 1.00 70.12 86 VAL A CA 1
ATOM 699 C C . VAL A 1 86 ? 14.620 -2.589 -26.042 1.00 70.12 86 VAL A C 1
ATOM 701 O O . VAL A 1 86 ? 14.240 -2.682 -24.878 1.00 70.12 86 VAL A O 1
ATOM 704 N N . SER A 1 87 ? 13.763 -2.633 -27.062 1.00 70.94 87 SER A N 1
ATOM 705 C CA . SER A 1 87 ? 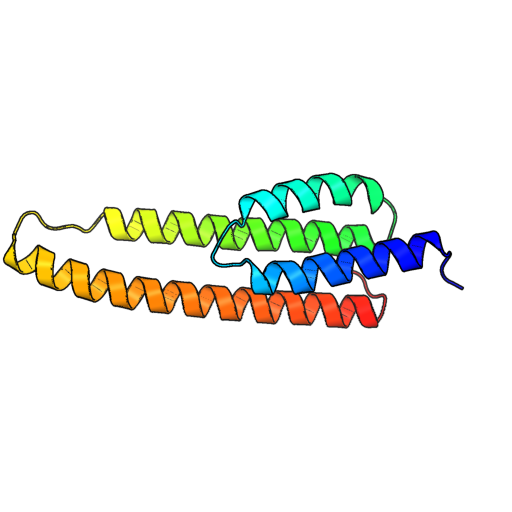12.306 -2.742 -26.887 1.00 70.94 87 SER A CA 1
ATOM 706 C C . SER A 1 87 ? 11.876 -4.095 -26.309 1.00 70.94 87 SER A C 1
ATOM 708 O O . SER A 1 87 ? 11.086 -4.130 -25.363 1.00 70.94 87 SER A O 1
ATOM 710 N N . SER A 1 88 ? 12.442 -5.207 -26.789 1.00 70.56 88 SER A N 1
ATOM 711 C CA . SER A 1 88 ? 12.167 -6.547 -26.240 1.00 70.56 88 SER A CA 1
ATOM 712 C C . SER A 1 88 ? 12.694 -6.725 -24.806 1.00 70.56 88 SER A C 1
ATOM 714 O O . SER A 1 88 ? 11.998 -7.282 -23.946 1.00 70.56 88 SER A O 1
ATOM 716 N N . ASN A 1 89 ? 13.879 -6.183 -24.506 1.00 71.62 89 ASN A N 1
ATOM 717 C CA . ASN A 1 89 ? 14.429 -6.175 -23.150 1.00 71.62 89 ASN A CA 1
ATOM 718 C C . ASN A 1 89 ? 13.611 -5.273 -22.204 1.00 71.62 89 ASN A C 1
ATOM 720 O O . ASN A 1 89 ? 13.279 -5.678 -21.090 1.00 71.62 89 ASN A O 1
ATOM 724 N N . SER A 1 90 ? 13.203 -4.087 -22.667 1.00 75.12 90 SER A N 1
ATOM 725 C CA . SER A 1 90 ? 12.363 -3.151 -21.904 1.00 75.12 90 SER A CA 1
ATOM 726 C C . SER A 1 90 ? 10.999 -3.749 -21.564 1.00 75.12 90 SER A C 1
ATOM 728 O O . SER A 1 90 ? 10.527 -3.599 -20.438 1.00 75.12 90 SER A O 1
ATOM 730 N N . PHE A 1 91 ? 10.387 -4.489 -22.493 1.00 76.44 91 PHE A N 1
ATOM 731 C CA . PHE A 1 91 ? 9.115 -5.170 -22.250 1.00 76.44 91 PHE A CA 1
ATOM 732 C C . PHE A 1 91 ? 9.231 -6.247 -21.161 1.00 76.44 91 PHE A C 1
ATOM 734 O O . PHE A 1 91 ? 8.421 -6.290 -20.234 1.00 76.44 91 PHE A O 1
ATOM 741 N N . SER A 1 92 ? 10.278 -7.074 -21.223 1.00 80.25 92 SER A N 1
ATOM 742 C CA . SER A 1 92 ? 10.526 -8.130 -20.230 1.00 80.25 92 SER A CA 1
ATOM 743 C C . SER A 1 92 ? 10.792 -7.551 -18.835 1.00 80.25 92 SER A C 1
ATOM 745 O O . SER A 1 92 ? 10.252 -8.027 -17.835 1.00 80.25 92 SER A O 1
ATOM 747 N N . MET A 1 93 ? 11.568 -6.469 -18.766 1.00 77.88 93 MET A N 1
ATOM 748 C CA . MET A 1 93 ? 11.848 -5.749 -17.524 1.00 77.88 93 MET A CA 1
ATOM 749 C C . MET A 1 93 ? 10.611 -5.034 -16.961 1.00 77.88 93 MET A C 1
ATOM 751 O O . MET A 1 93 ? 10.442 -4.987 -15.745 1.00 77.88 93 MET A O 1
ATOM 755 N N . MET A 1 94 ? 9.715 -4.525 -17.814 1.00 79.00 94 MET A N 1
ATOM 756 C CA . MET A 1 94 ? 8.437 -3.946 -17.386 1.00 79.00 94 MET A CA 1
ATOM 757 C C . MET A 1 94 ? 7.535 -5.003 -16.739 1.00 79.00 94 MET A C 1
ATOM 759 O O . MET A 1 94 ? 6.998 -4.761 -15.660 1.00 79.00 94 MET A O 1
ATOM 763 N N . ILE A 1 95 ? 7.418 -6.193 -17.340 1.00 82.88 95 ILE A N 1
ATOM 764 C CA . ILE A 1 95 ? 6.668 -7.314 -16.749 1.00 82.88 95 ILE A CA 1
ATOM 765 C C . ILE A 1 95 ? 7.258 -7.698 -15.389 1.00 82.88 95 ILE A C 1
ATOM 767 O O . ILE A 1 95 ? 6.516 -7.856 -14.417 1.00 82.88 95 ILE A O 1
ATOM 771 N N . LEU A 1 96 ? 8.587 -7.803 -15.295 1.00 85.12 96 LEU A N 1
ATOM 772 C CA . LEU A 1 96 ? 9.264 -8.107 -14.036 1.00 85.12 96 LEU A CA 1
ATOM 773 C C . LEU A 1 96 ? 8.999 -7.027 -12.975 1.00 85.12 96 LEU A C 1
ATOM 775 O O . LEU A 1 96 ? 8.656 -7.354 -11.841 1.00 85.12 96 LEU A O 1
ATOM 779 N N . ALA A 1 97 ? 9.099 -5.748 -13.340 1.00 81.81 97 ALA A N 1
ATOM 780 C CA . ALA A 1 97 ? 8.819 -4.632 -12.442 1.00 81.81 97 ALA A CA 1
ATOM 781 C C . ALA A 1 97 ? 7.361 -4.641 -11.953 1.00 81.81 97 ALA A C 1
ATOM 783 O O . ALA A 1 97 ? 7.113 -4.481 -10.758 1.00 81.81 97 ALA A O 1
ATOM 784 N N . MET A 1 98 ? 6.396 -4.896 -12.843 1.00 81.75 98 MET A N 1
ATOM 785 C CA . MET A 1 98 ? 4.984 -5.049 -12.475 1.00 81.75 98 MET A CA 1
ATOM 786 C C . MET A 1 98 ? 4.773 -6.217 -11.509 1.00 81.75 98 MET A C 1
ATOM 788 O O . MET A 1 98 ? 4.051 -6.074 -10.522 1.00 81.75 98 MET A O 1
ATOM 792 N N . PHE A 1 99 ? 5.428 -7.355 -11.750 1.00 84.25 99 PHE A N 1
ATOM 793 C CA . PHE A 1 99 ? 5.341 -8.520 -10.873 1.00 84.25 99 PHE A CA 1
ATOM 794 C C . PHE A 1 99 ? 5.928 -8.239 -9.483 1.00 84.25 99 PHE A C 1
ATOM 796 O O . PHE A 1 99 ? 5.297 -8.543 -8.471 1.00 84.25 99 PHE A O 1
ATOM 803 N N . LEU A 1 100 ? 7.092 -7.586 -9.409 1.00 87.19 100 LEU A N 1
ATOM 804 C CA . LEU A 1 100 ? 7.698 -7.174 -8.140 1.00 87.19 100 LEU A CA 1
ATOM 805 C C . LEU A 1 100 ? 6.820 -6.168 -7.384 1.00 87.19 100 LEU A C 1
ATOM 807 O O . LEU A 1 100 ? 6.655 -6.295 -6.171 1.00 87.19 100 LEU A O 1
ATOM 811 N N . MET A 1 101 ? 6.205 -5.208 -8.083 1.00 83.06 101 MET A N 1
ATOM 812 C CA . MET A 1 101 ? 5.265 -4.259 -7.473 1.00 83.06 101 MET A CA 1
ATOM 813 C C . MET A 1 101 ? 3.990 -4.940 -6.964 1.00 83.06 101 MET A C 1
ATOM 815 O O . MET A 1 101 ? 3.477 -4.562 -5.905 1.00 83.06 101 MET A O 1
ATOM 819 N N . LEU A 1 102 ? 3.500 -5.961 -7.672 1.00 83.94 102 LEU A N 1
ATOM 820 C CA . LEU A 1 102 ? 2.371 -6.774 -7.227 1.00 83.94 102 LEU A CA 1
ATOM 821 C C . LEU A 1 102 ? 2.717 -7.539 -5.944 1.00 83.94 102 LEU A C 1
ATOM 823 O O . LEU A 1 102 ? 1.956 -7.478 -4.980 1.00 83.94 102 LEU A O 1
ATOM 827 N N . LEU A 1 103 ? 3.878 -8.202 -5.902 1.00 88.88 103 LEU A N 1
ATOM 828 C CA . LEU A 1 103 ? 4.349 -8.910 -4.709 1.00 88.88 103 LEU A CA 1
ATOM 829 C C . LEU A 1 103 ? 4.528 -7.959 -3.524 1.00 88.88 103 LEU A C 1
ATOM 831 O O . LEU A 1 103 ? 4.011 -8.225 -2.440 1.00 88.88 103 LEU A O 1
ATOM 835 N N . TYR A 1 104 ? 5.205 -6.828 -3.738 1.00 88.56 104 TYR A N 1
ATOM 836 C CA . TYR A 1 104 ? 5.410 -5.803 -2.717 1.00 88.56 104 TYR A CA 1
ATOM 837 C C . TYR A 1 104 ? 4.080 -5.328 -2.125 1.00 88.56 104 TYR A C 1
ATOM 839 O O . TYR A 1 104 ? 3.889 -5.327 -0.907 1.00 88.56 104 TYR A O 1
ATOM 847 N N . SER A 1 105 ? 3.128 -4.982 -2.988 1.00 85.69 105 SER A N 1
ATOM 848 C CA . SER A 1 105 ? 1.824 -4.481 -2.561 1.00 85.69 105 SER A CA 1
ATOM 849 C C . SER A 1 105 ? 0.980 -5.557 -1.883 1.00 85.69 105 SER A C 1
ATOM 851 O O . SER A 1 105 ? 0.314 -5.269 -0.893 1.00 85.69 105 SER A O 1
ATOM 853 N N . GLY A 1 106 ? 1.042 -6.801 -2.365 1.00 88.38 106 GLY A N 1
ATOM 854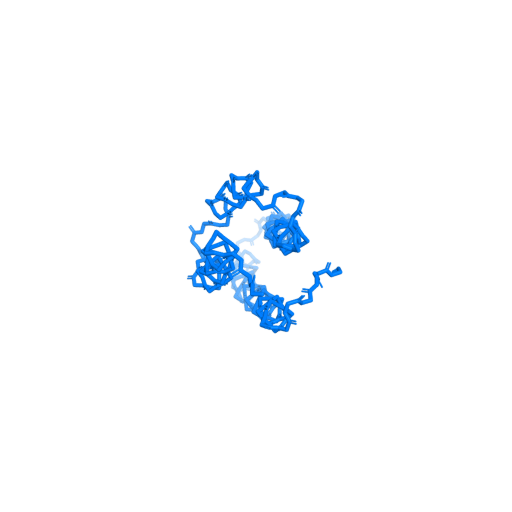 C CA . GLY A 1 106 ? 0.365 -7.943 -1.757 1.00 88.38 106 GLY A CA 1
ATOM 855 C C . GLY A 1 106 ? 0.872 -8.232 -0.343 1.00 88.38 106 GLY A C 1
ATOM 856 O O . GLY A 1 106 ? 0.066 -8.345 0.580 1.00 88.38 106 GLY A O 1
ATOM 857 N N . VAL A 1 107 ? 2.196 -8.267 -0.146 1.00 90.44 107 VAL A N 1
ATOM 858 C CA . VAL A 1 107 ? 2.818 -8.445 1.180 1.00 90.44 107 VAL A CA 1
ATOM 859 C C . VAL A 1 107 ? 2.395 -7.329 2.129 1.00 90.44 107 VAL A C 1
ATOM 861 O O . VAL A 1 107 ? 1.992 -7.591 3.262 1.00 90.44 107 VAL A O 1
ATOM 864 N N . ARG A 1 108 ? 2.429 -6.081 1.657 1.00 89.06 108 ARG A N 1
ATOM 865 C CA . ARG A 1 108 ? 1.989 -4.919 2.428 1.00 89.06 108 ARG A CA 1
ATOM 866 C C . ARG A 1 108 ? 0.504 -5.062 2.808 1.00 89.06 108 ARG A C 1
ATOM 868 O O . ARG A 1 108 ? 0.160 -5.023 3.989 1.00 89.06 108 ARG A O 1
ATOM 875 N N . CYS A 1 109 ? -0.392 -5.300 1.858 1.00 88.12 109 CYS A N 1
ATOM 876 C CA . CYS A 1 109 ? -1.807 -5.484 2.178 1.00 88.12 109 CYS A CA 1
ATOM 877 C C . CYS A 1 109 ? -2.053 -6.631 3.164 1.00 88.12 109 CYS A C 1
ATOM 879 O O . CYS A 1 109 ? -2.857 -6.464 4.078 1.00 88.12 109 CYS A O 1
ATOM 881 N N . ALA A 1 110 ? -1.339 -7.753 3.041 1.00 90.00 110 ALA A N 1
ATOM 882 C CA . ALA A 1 110 ? -1.435 -8.856 3.994 1.00 90.00 110 ALA A CA 1
ATOM 883 C C . ALA A 1 110 ? -1.044 -8.420 5.418 1.00 90.00 110 ALA A C 1
ATOM 885 O O . ALA A 1 110 ? -1.786 -8.691 6.361 1.00 90.00 110 ALA A O 1
ATOM 886 N N . GLN A 1 111 ? 0.057 -7.679 5.577 1.00 91.00 111 GLN A N 1
ATOM 887 C CA . GLN A 1 111 ? 0.457 -7.102 6.870 1.00 91.00 111 GLN A CA 1
ATOM 888 C C . GLN A 1 111 ? -0.620 -6.166 7.436 1.00 91.00 111 GLN A C 1
ATOM 890 O O . GLN A 1 111 ? -0.962 -6.257 8.616 1.00 91.00 111 GLN A O 1
ATOM 895 N N . GLY A 1 112 ? -1.192 -5.309 6.584 1.00 89.94 112 GLY A N 1
ATOM 896 C CA . GLY A 1 112 ? -2.278 -4.403 6.953 1.00 89.94 112 GLY A CA 1
ATOM 897 C C . GLY A 1 112 ? -3.525 -5.135 7.443 1.00 89.94 112 GLY A C 1
ATOM 898 O O . GLY A 1 112 ? -4.083 -4.771 8.475 1.00 89.94 112 GLY A O 1
ATOM 899 N N . ILE A 1 113 ? -3.934 -6.196 6.742 1.00 89.38 113 ILE A N 1
ATOM 900 C CA . ILE A 1 113 ? -5.093 -7.023 7.104 1.00 89.38 113 ILE A CA 1
ATOM 901 C C . ILE A 1 113 ? -4.846 -7.785 8.411 1.00 89.38 113 ILE A C 1
ATOM 903 O O . ILE A 1 113 ? -5.745 -7.840 9.248 1.00 89.38 113 ILE A O 1
ATOM 907 N N . LEU A 1 114 ? -3.647 -8.343 8.612 1.00 92.06 114 LEU A N 1
ATOM 908 C CA . LEU A 1 114 ? -3.297 -9.077 9.834 1.00 92.06 114 LEU A CA 1
ATOM 909 C C . LEU A 1 114 ? -3.371 -8.176 11.072 1.00 92.06 114 LEU A C 1
ATOM 911 O O . LEU A 1 114 ? -4.088 -8.497 12.019 1.00 92.06 114 LEU A O 1
ATOM 915 N N . ARG A 1 115 ? -2.719 -7.007 11.034 1.00 91.69 115 ARG A N 1
ATOM 916 C CA . ARG A 1 115 ? -2.776 -6.032 12.136 1.00 91.69 115 ARG A CA 1
ATOM 917 C C . ARG A 1 115 ? -4.191 -5.494 12.351 1.00 91.69 115 ARG A C 1
ATOM 919 O O . ARG A 1 115 ? -4.660 -5.419 13.484 1.00 91.69 115 ARG A O 1
ATOM 926 N N . LEU A 1 116 ? -4.931 -5.243 11.264 1.00 90.69 116 LEU A N 1
ATOM 927 C CA . LEU A 1 116 ? -6.333 -4.826 11.337 1.00 90.69 116 LEU A CA 1
ATOM 928 C C . LEU A 1 116 ? -7.196 -5.898 12.019 1.00 90.69 116 LEU A C 1
ATOM 930 O O . LEU A 1 116 ? -8.066 -5.573 12.827 1.00 90.69 116 LEU A O 1
ATOM 934 N N . SER A 1 117 ? -6.967 -7.178 11.717 1.00 88.62 117 SER A N 1
ATOM 935 C CA . SER A 1 117 ? -7.642 -8.303 12.371 1.00 88.62 117 SER A CA 1
ATOM 936 C C . SER A 1 117 ? -7.364 -8.312 13.875 1.00 88.62 117 SER A C 1
ATOM 938 O O . SER A 1 117 ? -8.315 -8.399 14.656 1.00 88.62 117 SER A O 1
ATOM 940 N N . ASN A 1 118 ? -6.105 -8.097 14.265 1.00 89.31 118 ASN A N 1
ATOM 941 C CA . ASN A 1 118 ? -5.653 -8.036 15.657 1.00 89.31 118 ASN A CA 1
ATOM 942 C C . ASN A 1 118 ? -6.055 -6.746 16.404 1.00 89.31 118 ASN A C 1
ATOM 944 O O . ASN A 1 118 ? -5.854 -6.664 17.611 1.00 89.31 118 ASN A O 1
ATOM 948 N N . ASN A 1 119 ? -6.661 -5.758 15.728 1.00 86.94 119 ASN A N 1
ATOM 949 C CA . ASN A 1 119 ? -6.907 -4.403 16.254 1.00 86.94 119 ASN A CA 1
ATOM 950 C C . ASN A 1 119 ? -5.624 -3.672 16.695 1.00 86.94 119 ASN A C 1
ATOM 952 O O . ASN A 1 119 ? -5.657 -2.848 17.608 1.00 86.94 119 ASN A O 1
ATOM 956 N N . GLU A 1 120 ? -4.506 -3.964 16.040 1.00 89.94 120 GLU A N 1
ATOM 957 C CA . GLU A 1 120 ? -3.217 -3.324 16.287 1.00 89.94 120 GLU A CA 1
ATOM 958 C C . GLU A 1 120 ? -3.004 -2.171 15.301 1.00 89.94 120 GLU A C 1
ATOM 960 O O . GLU A 1 120 ? -3.398 -2.294 14.140 1.00 89.94 120 GLU A O 1
ATOM 965 N N . PRO A 1 121 ? -2.372 -1.060 15.713 1.00 90.06 121 PRO A N 1
ATOM 966 C CA . PRO A 1 121 ? -2.026 0.015 14.794 1.00 90.06 121 PRO A CA 1
ATOM 967 C C . PRO A 1 121 ? -0.945 -0.410 13.785 1.00 90.06 121 PRO A C 1
ATOM 969 O O . PRO A 1 121 ? -0.130 -1.311 14.016 1.00 90.06 121 PRO A O 1
ATOM 972 N N . MET A 1 122 ? -0.904 0.287 12.651 1.00 89.00 122 MET A N 1
ATOM 973 C CA . MET A 1 122 ? 0.216 0.197 11.715 1.00 89.00 122 MET A CA 1
ATOM 974 C C . MET A 1 122 ? 1.387 1.050 12.202 1.00 89.00 122 MET A C 1
ATOM 976 O O . MET A 1 122 ? 1.191 2.166 12.681 1.00 89.00 122 MET A O 1
ATOM 980 N N . GLU A 1 123 ? 2.590 0.511 12.031 1.00 78.25 123 GLU A N 1
ATOM 981 C CA . GLU A 1 123 ? 3.874 1.190 12.231 1.00 78.25 123 GLU A CA 1
ATOM 982 C C . GLU A 1 123 ? 4.467 1.593 10.878 1.00 78.25 123 GLU A C 1
ATOM 984 O O . GLU A 1 123 ? 4.272 0.841 9.885 1.00 78.25 123 GLU A O 1
#

Radius of gyration: 18.44 Å; chains: 1; bounding box: 41×22×58 Å

Foldseek 3Di:
DDDPLRVVLLVVLLCLLVVCLVCLPPCLPVSLVVLVVSCVVCPPHLCVLLSVLVNVLSVVLVVLVVVLVVVLVVPQDPDPVVNVVSVVVSVVVVVVSSVVSSVSSNVSSVVSVVCSVVSHHHD

Organism: NCBI:txid1072685

Secondary structure (DSSP, 8-state):
---HHHHHHHHHHHHHHHHHHHHTTT-HHHHHHHHHHHHHHHTTSTHHHHHHHHHHHHHHHHHHHHHHHHHHHTT--S-HHHHHHHHHHHHHHHHHHHHHHHHHHHHHHHHHHHHHHHTPPP-

Sequence (123 aa):
MLSEADKSLKRQMLILYIAYIGVLTMGSFIFLIVAYFMRRKMKETILESHINWFITTVWQVLAFTFLAQFLMSSFVPNDASVESLVSSNSFSMMILAMFLMLLYSGVRCAQGILRLSNNEPME

pLDDT: mean 81.83, std 9.35, range [49.03, 92.81]